Protein AF-A0AAU9TD48-F1 (afdb_monomer_lite)

Organism: Euphydryas editha (NCBI:txid104508)

Sequence (120 aa):
MMMATRLDPFFARITMDTQDVESNVTYTWAGQRGYDNEDYILIGPERVAVRNARTPSFFLQTNSIEDANMMERLLEMRPAILDHISNEITIAIMHSIVDNFRLFASKVPVKNYYTFIGNN

Structure (mmCIF, N/CA/C/O backbone):
data_AF-A0AAU9TD48-F1
#
_entry.id   AF-A0AAU9TD48-F1
#
loop_
_atom_site.group_PDB
_atom_site.id
_atom_site.type_symbol
_atom_site.label_atom_id
_atom_site.label_alt_id
_atom_site.label_comp_id
_atom_site.label_asym_id
_atom_site.label_entity_id
_atom_site.label_seq_id
_atom_site.pdbx_PDB_ins_code
_atom_site.Cartn_x
_atom_site.Cartn_y
_atom_site.Cartn_z
_atom_site.occupancy
_atom_site.B_iso_or_equiv
_atom_site.auth_seq_id
_atom_site.auth_comp_id
_atom_site.auth_asym_id
_atom_site.auth_atom_id
_atom_site.pdbx_PDB_model_num
ATOM 1 N N . MET A 1 1 ? 19.291 -11.900 -28.705 1.00 40.56 1 MET A N 1
ATOM 2 C CA . MET A 1 1 ? 19.526 -12.867 -27.609 1.00 40.56 1 MET A CA 1
ATOM 3 C C . MET A 1 1 ? 20.979 -12.752 -27.161 1.00 40.56 1 MET A C 1
ATOM 5 O O . MET A 1 1 ? 21.838 -13.217 -27.888 1.00 40.56 1 MET A O 1
ATOM 9 N N . MET A 1 2 ? 21.259 -12.103 -26.024 1.00 46.81 2 MET A N 1
ATOM 10 C CA . MET A 1 2 ? 22.591 -12.090 -25.374 1.00 46.81 2 MET A CA 1
ATOM 11 C C . MET A 1 2 ? 22.496 -11.972 -23.835 1.00 46.81 2 MET A C 1
ATOM 13 O O . MET A 1 2 ? 23.436 -11.549 -23.178 1.00 46.81 2 MET A O 1
ATOM 17 N N . MET A 1 3 ? 21.358 -12.321 -23.222 1.00 49.62 3 MET A N 1
ATOM 18 C CA . MET A 1 3 ? 21.224 -12.253 -21.755 1.00 49.62 3 MET A CA 1
ATOM 19 C C . MET A 1 3 ? 21.775 -13.488 -21.032 1.00 49.62 3 MET A C 1
ATOM 21 O O . MET A 1 3 ? 22.088 -13.402 -19.855 1.00 49.62 3 MET A O 1
ATOM 25 N N . ALA A 1 4 ? 21.927 -14.621 -21.724 1.00 50.97 4 ALA A N 1
ATOM 26 C CA . ALA A 1 4 ? 22.356 -15.880 -21.110 1.00 50.97 4 ALA A CA 1
ATOM 27 C C . ALA A 1 4 ? 23.887 -16.034 -20.977 1.00 50.97 4 ALA A C 1
ATOM 29 O O . ALA A 1 4 ? 24.344 -16.997 -20.375 1.00 50.97 4 ALA A O 1
ATOM 30 N N . THR A 1 5 ? 24.679 -15.119 -21.545 1.00 52.91 5 THR A N 1
ATOM 31 C CA . THR A 1 5 ? 26.147 -15.239 -21.648 1.00 52.91 5 THR A CA 1
ATOM 32 C C . THR A 1 5 ? 26.930 -14.204 -20.842 1.00 52.91 5 THR A C 1
ATOM 34 O O . THR A 1 5 ? 28.158 -14.223 -20.877 1.00 52.91 5 THR A O 1
ATOM 37 N N . ARG A 1 6 ? 26.264 -13.298 -20.116 1.00 55.06 6 ARG A N 1
ATOM 38 C CA . ARG A 1 6 ? 26.942 -12.242 -19.351 1.00 55.06 6 ARG A CA 1
ATOM 39 C C . ARG A 1 6 ? 27.072 -12.660 -17.882 1.00 55.06 6 ARG A C 1
ATOM 41 O O . ARG A 1 6 ? 26.072 -12.965 -17.243 1.00 55.06 6 ARG A O 1
ATOM 48 N N . LEU A 1 7 ? 28.312 -12.717 -17.393 1.00 55.19 7 LEU A N 1
ATOM 49 C CA . LEU A 1 7 ? 28.676 -13.165 -16.039 1.00 55.19 7 LEU A CA 1
ATOM 50 C C . LEU A 1 7 ? 28.449 -12.094 -14.960 1.00 55.19 7 LEU A C 1
ATOM 52 O O . LEU A 1 7 ? 28.313 -12.441 -13.790 1.00 55.19 7 LEU A O 1
ATOM 56 N N . ASP A 1 8 ? 28.375 -10.819 -15.346 1.00 60.78 8 ASP A N 1
ATOM 57 C CA . ASP A 1 8 ? 28.251 -9.715 -14.397 1.00 60.78 8 ASP A CA 1
ATOM 58 C C . ASP A 1 8 ? 26.782 -9.334 -14.147 1.00 60.78 8 ASP A C 1
ATOM 60 O O . ASP A 1 8 ? 26.027 -9.132 -15.107 1.00 60.78 8 ASP A O 1
ATOM 64 N N . PRO A 1 9 ? 26.355 -9.209 -12.875 1.00 64.75 9 PRO A N 1
ATOM 65 C CA . PRO A 1 9 ? 25.022 -8.732 -12.545 1.00 64.75 9 PRO A CA 1
ATOM 66 C C . PRO A 1 9 ? 24.847 -7.275 -12.988 1.00 64.75 9 PRO A C 1
ATOM 68 O O . PRO A 1 9 ? 25.703 -6.420 -12.754 1.00 64.75 9 PRO A O 1
ATOM 71 N N . PHE A 1 10 ? 23.708 -6.984 -13.616 1.00 67.81 10 PHE A N 1
ATOM 72 C CA . PHE A 1 10 ? 23.356 -5.627 -14.017 1.00 67.81 10 PHE A CA 1
ATOM 73 C C . PHE A 1 10 ? 23.028 -4.784 -12.785 1.00 67.81 10 PHE A C 1
ATOM 75 O O . PHE A 1 10 ? 22.088 -5.082 -12.047 1.00 67.81 10 PHE A O 1
ATOM 82 N N . PHE A 1 11 ? 23.776 -3.700 -12.594 1.00 73.81 11 PHE A N 1
ATOM 83 C CA . PHE A 1 11 ? 23.480 -2.697 -11.580 1.00 73.81 11 PHE A CA 1
ATOM 84 C C . PHE A 1 11 ? 22.945 -1.435 -12.248 1.00 73.81 11 PHE A C 1
ATOM 86 O O . PHE A 1 11 ? 23.667 -0.730 -12.953 1.00 73.81 11 PHE A O 1
ATOM 93 N N . ALA A 1 12 ? 21.682 -1.127 -11.982 1.00 77.75 12 ALA A N 1
ATOM 94 C CA . ALA A 1 12 ? 21.078 0.148 -12.328 1.00 77.75 12 ALA A CA 1
ATOM 95 C C . ALA A 1 12 ? 20.290 0.672 -11.131 1.00 77.75 12 ALA A C 1
ATOM 97 O O . ALA A 1 12 ? 19.720 -0.096 -10.355 1.00 77.75 12 ALA A O 1
ATOM 98 N N . ARG A 1 13 ? 20.249 1.993 -10.992 1.00 85.38 13 ARG A N 1
ATOM 99 C CA . ARG A 1 13 ? 19.341 2.665 -10.066 1.00 85.38 13 ARG A CA 1
ATOM 100 C C . ARG A 1 13 ? 18.074 2.992 -10.834 1.00 85.38 13 ARG A C 1
ATOM 102 O O . ARG A 1 13 ? 18.146 3.620 -11.886 1.00 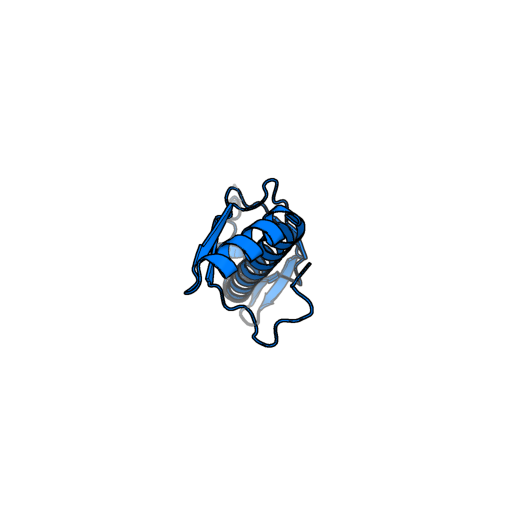85.38 13 ARG A O 1
ATOM 109 N N . ILE A 1 14 ? 16.935 2.557 -10.315 1.00 86.62 14 ILE A N 1
ATOM 110 C CA . ILE A 1 14 ? 15.632 2.881 -10.881 1.00 86.62 14 ILE A CA 1
ATOM 111 C C . ILE A 1 14 ? 14.981 3.979 -10.044 1.00 86.62 14 ILE A C 1
ATOM 113 O O . ILE A 1 14 ? 14.924 3.896 -8.818 1.00 86.62 14 ILE A O 1
ATOM 117 N N . THR A 1 15 ? 14.506 5.020 -10.711 1.00 88.88 15 THR A N 1
ATOM 118 C CA . THR A 1 15 ? 13.602 6.014 -10.139 1.00 88.88 15 THR A CA 1
ATOM 119 C C . THR A 1 15 ? 12.233 5.759 -10.738 1.00 88.88 15 THR A C 1
ATOM 121 O O . THR A 1 15 ? 12.085 5.795 -11.954 1.00 88.88 15 THR A O 1
ATOM 124 N N . MET A 1 16 ? 11.247 5.461 -9.899 1.00 89.12 16 MET A N 1
ATOM 125 C CA . MET A 1 16 ? 9.866 5.235 -10.317 1.00 89.12 16 MET A CA 1
ATOM 126 C C . MET A 1 16 ? 8.989 6.382 -9.839 1.00 89.12 16 MET A C 1
ATOM 128 O O . MET A 1 16 ? 9.121 6.825 -8.700 1.00 89.12 16 MET A O 1
ATOM 132 N N . ASP A 1 17 ? 8.087 6.822 -10.706 1.00 87.88 17 ASP A N 1
ATOM 133 C CA . ASP A 1 17 ? 7.028 7.765 -10.382 1.00 87.88 17 ASP A CA 1
ATOM 134 C C . ASP A 1 17 ? 5.684 7.024 -10.390 1.00 87.88 17 ASP A C 1
ATOM 136 O O . ASP A 1 17 ? 5.217 6.533 -11.425 1.00 87.88 17 ASP A O 1
ATOM 140 N N . THR A 1 18 ? 5.106 6.895 -9.198 1.00 84.56 18 THR A N 1
ATOM 141 C CA . THR A 1 18 ? 3.837 6.218 -8.925 1.00 84.56 18 THR A CA 1
ATOM 142 C C . THR A 1 18 ? 2.788 7.282 -8.608 1.00 84.56 18 THR A C 1
ATOM 144 O O . THR A 1 18 ? 2.705 7.764 -7.477 1.00 84.56 18 THR A O 1
ATOM 147 N N . GLN A 1 19 ? 2.010 7.675 -9.615 1.00 82.62 19 GLN A N 1
ATOM 148 C CA . GLN A 1 19 ? 0.958 8.690 -9.492 1.00 82.62 19 GLN A CA 1
ATOM 149 C C . GLN A 1 19 ? -0.408 8.041 -9.262 1.00 82.62 19 GLN A C 1
ATOM 151 O O . GLN A 1 19 ? -0.633 6.916 -9.708 1.00 82.62 19 GLN A O 1
ATOM 156 N N . ASP A 1 20 ? -1.310 8.767 -8.594 1.00 82.56 20 ASP A N 1
ATOM 157 C CA . ASP A 1 20 ? -2.709 8.368 -8.374 1.00 82.56 20 ASP A CA 1
ATOM 158 C C . ASP A 1 20 ? -2.857 6.952 -7.781 1.00 82.56 20 ASP A C 1
ATOM 160 O O . ASP A 1 20 ? -3.713 6.161 -8.177 1.00 82.56 20 ASP A O 1
ATOM 164 N N . VAL A 1 21 ? -1.969 6.616 -6.837 1.00 85.62 21 VAL A N 1
ATOM 165 C CA . VAL A 1 21 ? -1.962 5.323 -6.144 1.00 85.62 21 VAL A CA 1
ATOM 166 C C . VAL A 1 21 ? -3.165 5.243 -5.214 1.00 85.62 21 VAL A C 1
ATOM 168 O O . VAL A 1 21 ? -3.273 5.994 -4.243 1.00 85.62 21 VAL A O 1
ATOM 171 N N . GLU A 1 22 ? -4.043 4.282 -5.480 1.00 87.56 22 GLU A N 1
ATOM 172 C CA . GLU A 1 22 ? -5.210 4.000 -4.654 1.00 87.56 22 GLU A CA 1
ATOM 173 C C . GLU A 1 22 ? -5.079 2.628 -4.000 1.00 87.56 22 GLU A C 1
ATOM 175 O O . GLU A 1 22 ? -4.653 1.642 -4.608 1.00 87.56 22 GLU A O 1
ATOM 180 N N . SER A 1 23 ? -5.493 2.537 -2.739 1.00 90.12 23 SER A N 1
ATOM 181 C CA . SER A 1 23 ? -5.563 1.257 -2.046 1.00 90.12 23 SER A CA 1
ATOM 182 C C . SER A 1 23 ? -6.741 1.224 -1.088 1.00 90.12 23 SER A C 1
ATOM 184 O O . SER A 1 23 ? -7.104 2.230 -0.480 1.00 90.12 23 SER A O 1
ATOM 186 N N . ASN A 1 24 ? -7.320 0.039 -0.946 1.00 92.25 24 ASN A N 1
ATOM 187 C CA . ASN A 1 24 ? -8.330 -0.238 0.056 1.00 92.25 24 ASN A CA 1
ATOM 188 C C . ASN A 1 24 ? -7.690 -1.036 1.185 1.00 92.25 24 ASN A C 1
ATOM 190 O O . ASN A 1 24 ? -7.097 -2.089 0.944 1.00 92.25 24 ASN A O 1
ATOM 194 N N . VAL A 1 25 ? -7.874 -0.574 2.417 1.00 92.06 25 VAL A N 1
ATOM 195 C CA . VAL A 1 25 ? -7.442 -1.292 3.614 1.00 92.06 25 VAL A CA 1
ATOM 196 C C . VAL A 1 25 ? -8.676 -1.794 4.350 1.00 92.06 25 VAL A C 1
ATOM 198 O O . VAL A 1 25 ? -9.570 -1.023 4.686 1.00 92.06 25 VAL A O 1
ATOM 201 N N . THR A 1 26 ? -8.734 -3.100 4.591 1.00 92.94 26 THR A N 1
ATOM 202 C CA . THR A 1 26 ? -9.786 -3.737 5.393 1.00 92.94 26 THR A CA 1
ATOM 203 C C . THR A 1 26 ? -9.164 -4.318 6.652 1.00 92.94 26 THR A C 1
ATOM 205 O O . THR A 1 26 ? -8.233 -5.107 6.551 1.00 92.94 26 THR A O 1
ATOM 208 N N . TYR A 1 27 ? -9.676 -3.966 7.827 1.00 92.00 27 TYR A N 1
ATOM 209 C CA . TYR A 1 27 ? -9.204 -4.481 9.113 1.00 92.00 27 TYR A CA 1
ATOM 210 C C . TYR A 1 27 ? -10.383 -4.740 10.051 1.00 92.00 27 TYR A C 1
ATOM 212 O O . TYR A 1 27 ? -11.474 -4.196 9.870 1.00 92.00 27 TYR A O 1
ATOM 220 N N . THR A 1 28 ? -10.170 -5.583 11.058 1.00 89.31 28 THR A N 1
ATOM 221 C CA . THR A 1 28 ? -11.150 -5.798 12.127 1.00 89.31 28 THR A CA 1
ATOM 222 C C . THR A 1 28 ? -10.970 -4.766 13.235 1.00 89.31 28 THR A C 1
ATOM 224 O O . THR A 1 28 ? -9.847 -4.359 13.542 1.00 89.31 28 THR A O 1
ATOM 227 N N . TRP A 1 29 ? -12.080 -4.348 13.844 1.00 86.38 29 TRP A N 1
ATOM 228 C CA . TRP A 1 29 ? -12.086 -3.437 14.986 1.00 86.38 29 TRP A CA 1
ATOM 229 C C . TRP A 1 29 ? -12.804 -4.098 16.167 1.00 86.38 29 TRP A C 1
ATOM 231 O O . TRP A 1 29 ? -13.844 -4.735 15.988 1.00 86.38 29 TRP A O 1
ATOM 241 N N . ALA A 1 30 ? -12.240 -3.968 17.365 1.00 86.50 30 ALA A N 1
ATOM 242 C CA . ALA A 1 30 ? -12.851 -4.427 18.607 1.00 86.50 30 ALA A CA 1
ATOM 243 C C . ALA A 1 30 ? -12.593 -3.416 19.729 1.00 86.50 30 ALA A C 1
ATOM 245 O O . ALA A 1 30 ? -11.538 -2.790 19.771 1.00 86.50 30 ALA A O 1
ATOM 246 N N . GLY A 1 31 ? -13.553 -3.254 20.639 1.00 85.62 31 GLY A N 1
ATOM 247 C CA . GLY A 1 31 ? -13.365 -2.468 21.857 1.00 85.62 31 GLY A CA 1
ATOM 248 C C . GLY A 1 31 ? -12.765 -3.329 22.963 1.00 85.62 31 GLY A C 1
ATOM 249 O O . GLY A 1 31 ? -13.257 -4.429 23.216 1.00 85.62 31 GLY A O 1
ATOM 250 N N . GLN A 1 32 ? -11.725 -2.837 23.632 1.00 85.00 32 GLN A N 1
ATOM 251 C CA . GLN A 1 32 ? -11.148 -3.486 24.805 1.00 85.00 32 GLN A CA 1
ATOM 252 C C . GLN A 1 32 ? -11.019 -2.486 25.949 1.00 85.00 32 GLN A C 1
ATOM 254 O O . GLN A 1 32 ? -10.446 -1.412 25.784 1.00 85.00 32 GLN A O 1
ATOM 259 N N . ARG A 1 33 ? -11.519 -2.870 27.126 1.00 84.81 33 ARG A N 1
ATOM 260 C CA . ARG A 1 33 ? -11.389 -2.063 28.336 1.00 84.81 33 ARG A CA 1
ATOM 261 C C . ARG A 1 33 ? -9.992 -2.225 28.931 1.00 84.81 33 ARG A C 1
ATOM 263 O O . ARG A 1 33 ? -9.543 -3.349 29.169 1.00 84.81 33 ARG A O 1
ATOM 270 N N . GLY A 1 34 ? -9.309 -1.107 29.134 1.00 80.81 34 GLY A N 1
ATOM 271 C CA . GLY A 1 34 ? -7.985 -1.027 29.733 1.00 80.81 34 GLY A CA 1
ATOM 272 C C . GLY A 1 34 ? -8.008 -1.166 31.256 1.00 80.81 34 GLY A C 1
ATOM 273 O O . GLY A 1 34 ? -9.058 -1.156 31.901 1.00 80.81 34 GLY A O 1
ATOM 274 N N . TYR A 1 35 ? -6.815 -1.287 31.847 1.00 79.31 35 TYR A N 1
ATOM 275 C CA . TYR A 1 35 ? -6.628 -1.336 33.305 1.00 79.31 35 TYR A CA 1
ATOM 276 C C . TYR A 1 35 ? -7.016 -0.018 33.998 1.00 79.31 35 TYR A C 1
ATOM 278 O O . TYR A 1 35 ? -7.432 -0.001 35.152 1.00 79.31 35 TYR A O 1
ATOM 286 N N . ASP A 1 36 ? -6.909 1.087 33.270 1.00 84.50 36 ASP A N 1
ATOM 287 C CA . ASP A 1 36 ? -7.325 2.436 33.655 1.00 84.50 36 ASP A CA 1
ATOM 288 C C . ASP A 1 36 ? -8.843 2.665 33.551 1.00 84.50 36 ASP A C 1
ATOM 290 O O . ASP A 1 36 ? -9.309 3.780 33.773 1.00 84.50 36 ASP A O 1
ATOM 294 N N . ASN A 1 37 ? -9.616 1.609 33.268 1.00 83.06 37 ASN A N 1
ATOM 295 C CA . ASN A 1 37 ? -11.071 1.622 33.145 1.00 83.06 37 ASN A CA 1
ATOM 296 C C . ASN A 1 37 ? -11.606 2.366 31.906 1.00 83.06 37 ASN A C 1
ATOM 298 O O . ASN A 1 37 ? -12.823 2.543 31.799 1.00 83.06 37 ASN A O 1
ATOM 302 N N . GLU A 1 38 ? -10.721 2.758 30.987 1.00 85.62 38 GLU A N 1
ATOM 303 C CA . GLU A 1 38 ? -11.036 3.414 29.717 1.00 85.62 38 GLU A CA 1
ATOM 304 C C . GLU A 1 38 ? -11.192 2.384 28.588 1.00 85.62 38 GLU A C 1
ATOM 306 O O . GLU A 1 38 ? -10.607 1.301 28.631 1.00 85.62 38 GLU A O 1
ATOM 311 N N . ASP A 1 39 ? -11.970 2.717 27.559 1.00 85.75 39 ASP A N 1
ATOM 312 C CA . ASP A 1 39 ? -12.148 1.856 26.387 1.00 85.75 39 ASP A CA 1
ATOM 313 C C . ASP A 1 39 ? -11.160 2.239 25.279 1.00 85.75 39 ASP A C 1
ATOM 315 O O . ASP A 1 39 ? -11.035 3.411 24.918 1.00 85.75 39 ASP A O 1
ATOM 319 N N . TYR A 1 40 ? -10.490 1.239 24.710 1.00 88.62 40 TYR A N 1
ATOM 320 C CA . TYR A 1 40 ? -9.517 1.373 23.626 1.00 88.62 40 TYR A CA 1
ATOM 321 C C . TYR A 1 40 ? -9.974 0.624 22.378 1.00 88.62 40 TYR A C 1
ATOM 323 O O . TYR A 1 40 ? -10.731 -0.348 22.458 1.00 88.62 40 TYR A O 1
ATOM 331 N N . ILE A 1 41 ? -9.480 1.058 21.216 1.00 88.38 41 ILE A N 1
ATOM 332 C CA . ILE A 1 41 ? -9.721 0.372 19.945 1.00 88.38 41 ILE A CA 1
ATOM 333 C C . ILE A 1 41 ? -8.580 -0.612 19.703 1.00 88.38 41 ILE A C 1
ATOM 335 O O . ILE A 1 41 ? -7.418 -0.230 19.579 1.00 88.38 41 ILE A O 1
ATOM 339 N N . LEU A 1 42 ? -8.925 -1.887 19.579 1.00 88.56 42 LEU A N 1
ATOM 340 C CA . LEU A 1 42 ? -8.032 -2.926 19.104 1.00 88.56 42 LEU A CA 1
ATOM 341 C C . LEU A 1 42 ? -8.230 -3.104 17.599 1.00 88.56 42 LEU A C 1
ATOM 343 O O . LEU A 1 42 ? -9.306 -3.486 17.134 1.00 88.56 42 LEU A O 1
ATOM 347 N N . ILE A 1 43 ? -7.169 -2.830 16.849 1.00 90.19 43 ILE A N 1
ATOM 348 C CA . ILE A 1 43 ? -7.129 -2.996 15.398 1.00 90.19 43 ILE A CA 1
ATOM 349 C C . ILE A 1 43 ? -6.442 -4.317 15.095 1.00 90.19 43 ILE A C 1
ATOM 351 O O . ILE A 1 43 ? -5.257 -4.493 15.396 1.00 90.19 43 ILE A O 1
ATOM 355 N N . GLY A 1 44 ? -7.193 -5.248 14.515 1.00 89.25 44 GLY A N 1
ATOM 356 C CA . GLY A 1 44 ? -6.680 -6.559 14.147 1.00 89.25 44 GLY A CA 1
ATOM 357 C C . GLY A 1 44 ? -5.815 -6.539 12.882 1.00 89.25 44 GLY A C 1
ATOM 358 O O . GLY A 1 44 ? -5.417 -5.471 12.405 1.00 89.25 44 GLY A O 1
ATOM 359 N N . PRO A 1 45 ? -5.505 -7.726 12.339 1.00 90.50 45 PRO A N 1
ATOM 360 C CA . PRO A 1 45 ? -4.781 -7.850 11.084 1.00 90.50 45 PRO A CA 1
ATOM 361 C C . PRO A 1 45 ? -5.541 -7.193 9.932 1.00 90.50 45 PRO A C 1
ATOM 363 O O . PRO A 1 45 ? -6.764 -7.314 9.816 1.00 90.50 45 PRO A O 1
ATOM 366 N N . GLU A 1 46 ? -4.797 -6.520 9.070 1.00 93.00 46 GLU A N 1
ATOM 367 C CA . GLU A 1 46 ? -5.300 -5.839 7.893 1.00 93.00 46 GLU A CA 1
ATOM 368 C C . GLU A 1 46 ? -5.087 -6.643 6.612 1.00 93.00 46 GLU A C 1
ATOM 370 O O . GLU A 1 46 ? -4.169 -7.450 6.470 1.00 93.00 46 GLU A O 1
ATOM 375 N N . ARG A 1 47 ? -5.940 -6.361 5.634 1.00 93.12 47 ARG A N 1
ATOM 376 C CA . ARG A 1 47 ? -5.795 -6.771 4.247 1.00 93.12 47 ARG A CA 1
ATOM 377 C C . ARG A 1 47 ? -5.729 -5.520 3.386 1.00 93.12 47 ARG A C 1
ATOM 379 O O . ARG A 1 47 ? -6.679 -4.735 3.369 1.00 93.12 47 ARG A O 1
ATOM 386 N N . VAL A 1 48 ? -4.635 -5.373 2.647 1.00 93.44 48 VAL A N 1
ATOM 387 C CA . VAL A 1 48 ? -4.437 -4.287 1.684 1.00 93.44 48 VAL A CA 1
ATOM 388 C C . VAL A 1 48 ? -4.765 -4.804 0.285 1.00 93.44 48 VAL A C 1
ATOM 390 O O . VAL A 1 48 ? -4.259 -5.839 -0.143 1.00 93.44 48 VAL A O 1
ATOM 393 N N . ALA A 1 49 ? -5.639 -4.098 -0.424 1.00 92.44 49 ALA A N 1
ATOM 394 C CA . ALA A 1 49 ? -5.944 -4.342 -1.826 1.00 92.44 49 ALA A CA 1
ATOM 395 C C . ALA A 1 49 ? -5.535 -3.114 -2.640 1.00 92.44 49 ALA A C 1
ATOM 397 O O . ALA A 1 49 ? -6.146 -2.051 -2.517 1.00 92.44 49 ALA A O 1
ATOM 398 N N . VAL A 1 50 ? -4.500 -3.267 -3.462 1.00 90.31 50 VAL A N 1
ATOM 399 C CA . VAL A 1 50 ? -3.997 -2.193 -4.324 1.00 90.31 50 VAL A CA 1
ATOM 400 C C . VAL A 1 50 ? -4.902 -2.042 -5.543 1.00 90.31 50 VAL A C 1
ATOM 402 O O . VAL A 1 50 ? -5.323 -3.032 -6.143 1.00 90.31 50 VAL A O 1
ATOM 405 N N . ARG A 1 51 ? -5.224 -0.797 -5.890 1.00 84.81 51 ARG A N 1
ATOM 406 C CA . ARG A 1 51 ? -6.084 -0.417 -7.016 1.00 84.81 51 ARG A CA 1
ATOM 407 C C . ARG A 1 51 ? -5.380 0.587 -7.921 1.00 84.81 51 ARG A C 1
ATOM 409 O O . ARG A 1 51 ? -5.963 1.576 -8.347 1.00 84.81 51 ARG A O 1
ATOM 416 N N . ASN A 1 52 ? -4.122 0.310 -8.235 1.00 78.00 52 ASN A N 1
ATOM 417 C CA . ASN A 1 52 ? -3.361 1.141 -9.152 1.00 78.00 52 ASN A CA 1
ATOM 418 C C . ASN A 1 52 ? -3.942 1.003 -10.562 1.00 78.00 52 ASN A C 1
ATOM 420 O O . ASN A 1 52 ? -3.909 -0.068 -11.164 1.00 78.00 52 ASN A O 1
ATOM 424 N N . ALA A 1 53 ? -4.512 2.090 -11.079 1.00 73.94 53 ALA A N 1
ATOM 425 C CA . ALA A 1 53 ? -5.104 2.119 -12.415 1.00 73.94 53 ALA A CA 1
ATOM 426 C C . ALA A 1 53 ? -4.061 2.350 -13.523 1.00 73.94 53 ALA A C 1
ATOM 428 O O . ALA A 1 53 ? -4.348 2.127 -14.700 1.00 73.94 53 ALA A O 1
ATOM 429 N N . ARG A 1 54 ? -2.856 2.812 -13.163 1.00 79.06 54 ARG A N 1
ATOM 430 C CA . ARG A 1 54 ? -1.828 3.270 -14.100 1.00 79.06 54 ARG A CA 1
ATOM 431 C C . ARG A 1 54 ? -0.496 2.568 -13.853 1.00 79.06 54 ARG A C 1
ATOM 433 O O . ARG A 1 54 ? -0.025 2.495 -12.723 1.00 79.06 54 ARG A O 1
ATOM 440 N N . THR A 1 55 ? 0.139 2.113 -14.932 1.00 80.81 55 THR A N 1
ATOM 441 C CA . THR A 1 55 ? 1.520 1.616 -14.890 1.00 80.81 55 THR A CA 1
ATOM 442 C C . THR A 1 55 ? 2.473 2.772 -14.560 1.00 80.81 55 THR A C 1
ATOM 444 O O . THR A 1 55 ? 2.374 3.825 -15.200 1.00 80.81 55 THR A O 1
ATOM 447 N N . PRO A 1 56 ? 3.388 2.611 -13.590 1.00 85.88 56 PRO A N 1
ATOM 448 C CA . PRO A 1 56 ? 4.288 3.683 -13.179 1.00 85.88 56 PRO A CA 1
ATOM 449 C C . PRO A 1 56 ? 5.266 4.057 -14.295 1.00 85.88 56 PRO A C 1
ATOM 451 O O . PRO A 1 56 ? 5.744 3.194 -15.038 1.00 85.88 56 PRO A O 1
ATOM 454 N N . SER A 1 57 ? 5.603 5.343 -14.388 1.00 87.44 57 SER A N 1
ATOM 455 C CA . SER A 1 57 ? 6.738 5.781 -15.203 1.00 87.44 57 SER A CA 1
ATOM 456 C C . SER A 1 57 ? 8.040 5.511 -14.461 1.00 87.44 57 SER A C 1
ATOM 458 O O . SER A 1 57 ? 8.092 5.570 -13.234 1.00 87.44 57 SER A O 1
ATOM 460 N N . PHE A 1 58 ? 9.106 5.214 -15.196 1.00 88.81 58 PHE A N 1
ATOM 461 C CA . PHE A 1 58 ? 10.399 4.903 -14.603 1.00 88.81 58 PHE A CA 1
ATOM 462 C C . PHE A 1 58 ? 11.539 5.556 -15.378 1.00 88.81 58 PHE A C 1
ATOM 464 O O . PHE A 1 58 ? 11.421 5.860 -16.561 1.00 88.81 58 PHE A O 1
ATOM 471 N N . PHE A 1 59 ? 12.652 5.758 -14.685 1.00 86.69 59 PHE A N 1
ATOM 472 C CA . PHE A 1 59 ? 13.906 6.246 -15.232 1.00 86.69 59 PHE A CA 1
ATOM 473 C C . PHE A 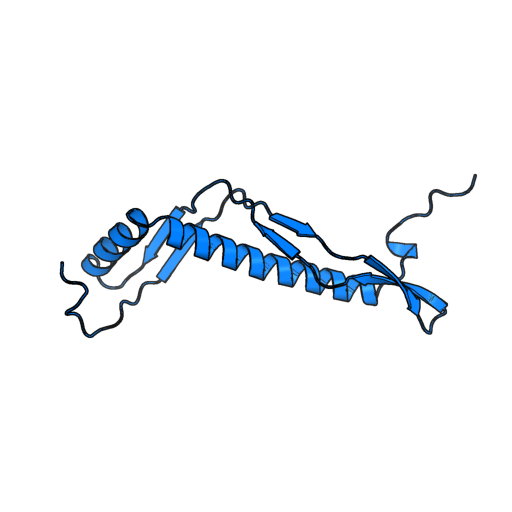1 59 ? 15.053 5.399 -14.685 1.00 86.69 59 PHE A C 1
ATOM 475 O O . PHE A 1 59 ? 15.107 5.119 -13.484 1.00 86.69 59 PHE A O 1
ATOM 482 N N . LEU A 1 60 ? 15.969 4.982 -15.558 1.00 85.75 60 LEU A N 1
ATOM 483 C CA . LEU A 1 60 ? 17.129 4.174 -15.189 1.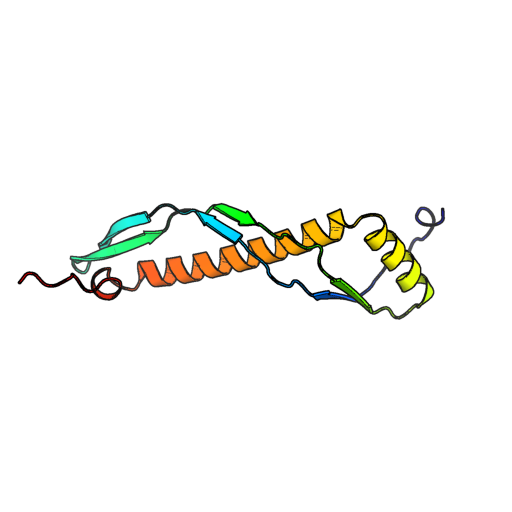00 85.75 60 LEU A CA 1
ATOM 484 C C . LEU A 1 60 ? 18.403 5.017 -15.216 1.00 85.75 60 LEU A C 1
ATOM 486 O O . LEU A 1 60 ? 18.718 5.669 -16.206 1.00 85.75 60 LEU A O 1
ATOM 490 N N . GLN A 1 61 ? 19.174 4.949 -14.135 1.00 80.88 61 GLN A N 1
ATOM 491 C CA . GLN A 1 61 ? 20.516 5.511 -14.038 1.00 80.88 61 GLN A CA 1
ATOM 492 C C . GLN A 1 61 ? 21.528 4.376 -13.945 1.00 80.88 61 GLN A C 1
ATOM 494 O O . GLN A 1 61 ? 21.480 3.547 -13.032 1.00 80.88 61 GLN A O 1
ATOM 499 N N . THR A 1 62 ? 22.466 4.341 -14.883 1.00 79.75 62 THR A N 1
ATOM 500 C CA . THR A 1 62 ? 23.529 3.333 -14.926 1.00 79.75 62 THR A CA 1
ATOM 501 C C . THR A 1 62 ? 24.833 3.991 -15.391 1.00 79.75 62 THR A C 1
ATOM 503 O O . THR A 1 62 ? 24.818 5.064 -15.994 1.00 79.75 62 THR A O 1
ATOM 506 N N . ASN A 1 63 ? 25.965 3.342 -15.113 1.00 77.38 63 ASN A N 1
ATOM 507 C CA . ASN A 1 63 ? 27.280 3.790 -15.582 1.00 77.38 63 ASN A CA 1
ATOM 508 C C . ASN A 1 63 ? 27.553 3.411 -17.056 1.00 77.38 63 ASN A C 1
ATOM 510 O O . ASN A 1 63 ? 28.547 3.856 -17.623 1.00 77.38 63 ASN A O 1
ATOM 514 N N . SER A 1 64 ? 26.696 2.585 -17.669 1.00 78.69 64 SER A N 1
ATOM 515 C CA . SER A 1 64 ? 26.830 2.030 -19.021 1.00 78.69 64 SER A CA 1
ATOM 516 C C . SER A 1 64 ? 25.537 2.225 -19.823 1.00 78.69 64 SER A C 1
ATOM 518 O O . SER A 1 64 ? 24.491 1.643 -19.525 1.00 78.69 64 SER A O 1
ATOM 520 N N . ILE A 1 65 ? 25.604 3.043 -20.874 1.00 76.38 65 ILE A N 1
ATOM 521 C CA . ILE A 1 65 ? 24.442 3.409 -21.705 1.00 76.38 65 ILE A CA 1
ATOM 522 C C . ILE A 1 65 ? 23.835 2.179 -22.407 1.00 76.38 65 ILE A C 1
ATOM 524 O O . ILE A 1 65 ? 22.617 2.078 -22.541 1.00 76.38 65 ILE A O 1
ATOM 528 N N . GLU A 1 66 ? 24.660 1.216 -22.824 1.00 78.88 66 GLU A N 1
ATOM 529 C CA . GLU A 1 66 ? 24.192 -0.015 -23.480 1.00 78.88 66 GLU A CA 1
ATOM 530 C C . GLU A 1 66 ? 23.333 -0.874 -22.543 1.00 78.88 66 GLU A C 1
ATOM 532 O O . GLU A 1 66 ? 22.294 -1.405 -22.947 1.00 78.88 66 GLU A O 1
ATOM 537 N N . ASP A 1 67 ? 23.731 -0.946 -21.274 1.00 76.69 67 ASP A N 1
ATOM 538 C CA . ASP A 1 67 ? 23.032 -1.708 -20.242 1.00 76.69 67 ASP A CA 1
ATOM 539 C C . ASP A 1 67 ? 21.696 -1.052 -19.883 1.00 76.69 67 ASP A C 1
ATOM 541 O O . ASP A 1 67 ? 20.692 -1.747 -19.712 1.00 76.69 67 ASP A O 1
ATOM 545 N N . ALA A 1 68 ? 21.665 0.285 -19.850 1.00 78.50 68 ALA A N 1
ATOM 546 C CA . ALA A 1 68 ? 20.445 1.061 -19.647 1.00 78.50 68 ALA A CA 1
ATOM 547 C C . ALA A 1 68 ? 19.405 0.752 -20.734 1.00 78.50 68 ALA A C 1
ATOM 549 O O . ALA A 1 68 ? 18.290 0.339 -20.421 1.00 78.50 68 ALA A O 1
ATOM 550 N N . ASN A 1 69 ? 19.810 0.845 -22.005 1.00 81.19 69 ASN A N 1
ATOM 551 C CA . ASN A 1 69 ? 18.933 0.625 -23.158 1.00 81.19 69 ASN A CA 1
ATOM 552 C C . ASN A 1 69 ? 18.396 -0.812 -23.225 1.00 81.19 69 ASN A C 1
ATOM 554 O O . ASN A 1 69 ? 17.256 -1.047 -23.627 1.00 81.19 69 ASN A O 1
ATOM 558 N N . MET A 1 70 ? 19.215 -1.806 -22.862 1.00 81.06 70 MET A N 1
ATOM 559 C CA . MET A 1 70 ? 18.756 -3.196 -22.797 1.00 81.06 70 MET A CA 1
ATOM 560 C C . MET A 1 70 ? 17.707 -3.395 -21.706 1.00 81.06 70 MET A C 1
ATOM 562 O O . MET A 1 70 ? 16.727 -4.110 -21.923 1.00 81.06 70 MET A O 1
ATOM 566 N N . MET A 1 71 ? 17.925 -2.796 -20.538 1.00 80.69 71 MET A N 1
ATOM 567 C CA . MET A 1 71 ? 17.068 -2.986 -19.376 1.00 80.69 71 MET A CA 1
ATOM 568 C C . MET A 1 71 ? 15.753 -2.215 -19.506 1.00 80.69 71 MET A C 1
ATOM 570 O O . MET A 1 71 ? 14.701 -2.756 -19.174 1.00 80.69 71 MET A O 1
ATOM 574 N N . GLU A 1 72 ? 15.798 -1.020 -20.092 1.00 85.00 72 GLU A N 1
ATOM 575 C CA . GLU A 1 72 ? 14.621 -0.241 -20.476 1.00 85.00 72 GLU A CA 1
ATOM 576 C C . GLU A 1 72 ? 13.717 -1.044 -21.412 1.00 85.00 72 GLU A C 1
ATOM 578 O O . GLU A 1 72 ? 12.568 -1.305 -21.067 1.00 85.00 72 GLU A O 1
ATOM 583 N N . ARG A 1 73 ? 14.265 -1.596 -22.505 1.00 84.62 73 ARG A N 1
ATOM 584 C CA . ARG A 1 73 ? 13.502 -2.471 -23.415 1.00 84.62 73 ARG A CA 1
ATOM 585 C C . ARG A 1 73 ? 12.890 -3.673 -22.703 1.00 84.62 73 ARG A C 1
ATOM 587 O O . ARG A 1 73 ? 11.804 -4.118 -23.058 1.00 84.62 73 ARG A O 1
ATOM 594 N N . LEU A 1 74 ? 13.590 -4.245 -21.724 1.00 85.19 74 LEU A N 1
ATOM 595 C CA . LEU A 1 74 ? 13.091 -5.392 -20.962 1.00 85.19 74 LEU A CA 1
ATOM 596 C C . LEU A 1 74 ? 11.870 -5.013 -20.113 1.00 85.19 74 LEU A C 1
ATOM 598 O O . LEU A 1 74 ? 10.885 -5.753 -20.092 1.00 85.19 74 LEU A O 1
ATOM 602 N N . LEU A 1 75 ? 11.941 -3.865 -19.437 1.00 85.00 75 LEU A N 1
ATOM 603 C CA . LEU A 1 75 ? 10.869 -3.334 -18.597 1.00 85.00 75 LEU A CA 1
ATOM 604 C C . LEU A 1 75 ? 9.678 -2.856 -19.438 1.00 85.00 75 LEU A C 1
ATOM 606 O O . LEU A 1 75 ? 8.537 -3.135 -19.078 1.00 85.00 75 LEU A O 1
ATOM 610 N N . GLU A 1 76 ? 9.928 -2.251 -20.600 1.00 85.44 76 GLU A N 1
ATOM 611 C CA . GLU A 1 76 ? 8.894 -1.890 -21.578 1.00 85.44 76 GLU A CA 1
ATOM 612 C C . GLU A 1 76 ? 8.182 -3.121 -22.155 1.00 85.44 76 GLU A C 1
ATOM 614 O O . GLU A 1 76 ? 6.962 -3.123 -22.308 1.00 85.44 76 GLU A O 1
ATO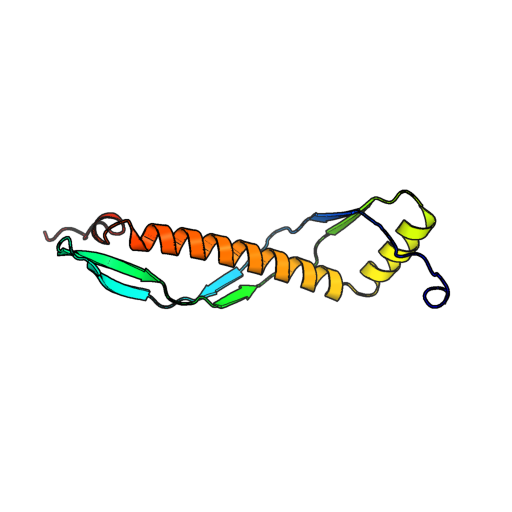M 619 N N . MET A 1 77 ? 8.916 -4.205 -22.437 1.00 88.12 77 MET A N 1
ATOM 620 C CA . MET A 1 77 ? 8.319 -5.465 -22.900 1.00 88.12 77 MET A CA 1
ATOM 621 C C . MET A 1 77 ? 7.497 -6.171 -21.814 1.00 88.12 77 MET A C 1
ATOM 623 O O . MET A 1 77 ? 6.653 -7.011 -22.132 1.00 88.12 77 MET A O 1
ATOM 627 N N . ARG A 1 78 ? 7.769 -5.898 -20.532 1.00 87.50 78 ARG A N 1
ATOM 628 C CA . ARG A 1 78 ? 7.132 -6.566 -19.389 1.00 87.50 78 ARG A CA 1
ATOM 629 C C . ARG A 1 78 ? 6.657 -5.551 -18.344 1.00 87.50 78 ARG A C 1
ATOM 631 O O . ARG A 1 78 ? 7.147 -5.573 -17.211 1.00 87.50 78 ARG A O 1
ATOM 638 N N . PRO A 1 79 ? 5.637 -4.736 -18.667 1.00 85.00 79 PRO A N 1
ATOM 639 C CA . PRO A 1 79 ? 5.123 -3.713 -17.754 1.00 85.00 79 PRO A CA 1
ATOM 640 C C . PRO A 1 79 ? 4.583 -4.300 -16.441 1.00 85.00 79 PRO A C 1
ATOM 642 O O . PRO A 1 79 ? 4.596 -3.627 -15.416 1.00 85.00 79 PRO A O 1
ATOM 645 N N . ALA A 1 80 ? 4.190 -5.580 -16.434 1.00 88.25 80 ALA A N 1
ATOM 646 C CA . ALA A 1 80 ? 3.770 -6.300 -15.231 1.00 88.25 80 ALA A CA 1
ATOM 647 C C . ALA A 1 80 ? 4.839 -6.333 -14.121 1.00 88.25 80 ALA A C 1
ATOM 649 O O . ALA A 1 80 ? 4.493 -6.422 -12.949 1.00 88.25 80 ALA A O 1
ATOM 650 N N . ILE A 1 81 ? 6.132 -6.251 -14.466 1.00 88.44 81 ILE A N 1
ATOM 651 C CA . ILE A 1 81 ? 7.212 -6.184 -13.468 1.00 88.44 81 ILE A CA 1
ATOM 652 C C . ILE A 1 81 ? 7.138 -4.855 -12.712 1.00 88.44 81 ILE A C 1
ATOM 654 O O . ILE A 1 81 ? 7.191 -4.839 -11.486 1.00 88.44 81 ILE A O 1
ATOM 658 N N . LEU A 1 82 ? 6.987 -3.750 -13.444 1.00 88.38 82 LEU A N 1
ATOM 659 C CA . LEU A 1 82 ? 6.881 -2.411 -12.869 1.00 88.38 82 LEU A CA 1
ATOM 660 C C . LEU A 1 82 ? 5.606 -2.258 -12.038 1.00 88.38 82 LEU A C 1
ATOM 662 O O . LEU A 1 82 ? 5.652 -1.703 -10.942 1.00 88.38 82 LEU A O 1
ATOM 666 N N . ASP A 1 83 ? 4.492 -2.794 -12.537 1.00 88.31 83 ASP A N 1
ATOM 667 C CA . ASP A 1 83 ? 3.223 -2.819 -11.811 1.00 88.31 83 ASP A CA 1
ATOM 668 C C . ASP A 1 83 ? 3.341 -3.609 -10.500 1.00 88.31 83 ASP A C 1
ATOM 670 O O . ASP A 1 83 ? 2.997 -3.106 -9.433 1.00 88.31 83 ASP A O 1
ATOM 674 N N . HIS A 1 84 ? 3.932 -4.807 -10.541 1.00 90.50 84 HIS A N 1
ATOM 675 C CA . HIS A 1 84 ? 4.150 -5.604 -9.337 1.00 90.50 84 HIS A CA 1
ATOM 676 C C . HIS A 1 84 ? 5.033 -4.880 -8.312 1.00 90.50 84 HIS A C 1
ATOM 678 O O . HIS A 1 84 ? 4.652 -4.799 -7.148 1.00 90.50 84 HIS A O 1
ATOM 684 N N . ILE A 1 85 ? 6.160 -4.293 -8.732 1.00 91.06 85 ILE A N 1
ATOM 685 C CA . ILE A 1 85 ? 7.042 -3.532 -7.830 1.00 91.06 85 ILE A CA 1
ATOM 686 C C . ILE A 1 85 ? 6.289 -2.352 -7.202 1.00 91.06 85 ILE A C 1
ATOM 688 O O . ILE A 1 85 ? 6.380 -2.139 -5.995 1.00 91.06 85 ILE A O 1
ATOM 692 N N . SER A 1 86 ? 5.516 -1.606 -7.994 1.00 91.12 86 SER A N 1
ATOM 693 C CA . SER A 1 86 ? 4.691 -0.500 -7.493 1.00 91.12 86 SER A CA 1
ATOM 694 C C . SER A 1 86 ? 3.656 -0.972 -6.472 1.00 91.12 86 SER A C 1
ATOM 696 O O . SER A 1 86 ? 3.465 -0.339 -5.429 1.00 91.12 86 SER A O 1
ATOM 698 N N . ASN A 1 87 ? 3.013 -2.110 -6.734 1.00 91.31 87 ASN A N 1
ATOM 699 C CA . ASN A 1 87 ? 2.021 -2.689 -5.837 1.00 91.31 87 ASN A CA 1
ATOM 700 C C . ASN A 1 87 ? 2.661 -3.134 -4.515 1.00 91.31 87 ASN A C 1
ATOM 702 O O . ASN A 1 87 ? 2.127 -2.808 -3.460 1.00 91.31 87 ASN A O 1
ATOM 706 N N . GLU A 1 88 ? 3.830 -3.774 -4.545 1.00 92.38 88 GLU A N 1
ATOM 707 C CA . GLU A 1 88 ? 4.563 -4.169 -3.332 1.00 92.38 88 GLU A CA 1
ATOM 708 C C . GLU A 1 88 ? 5.023 -2.960 -2.504 1.00 92.38 88 GLU A C 1
ATOM 710 O O . GLU A 1 88 ? 4.862 -2.951 -1.284 1.00 92.38 88 GLU A O 1
ATOM 715 N N . ILE A 1 89 ? 5.523 -1.898 -3.151 1.00 91.56 89 ILE A N 1
ATOM 716 C CA . ILE A 1 89 ? 5.855 -0.635 -2.469 1.00 91.56 89 ILE A CA 1
ATOM 717 C C . ILE A 1 89 ? 4.609 -0.061 -1.785 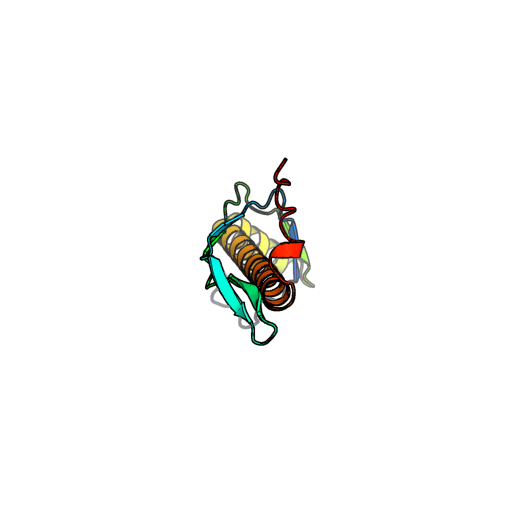1.00 91.56 89 ILE A C 1
ATOM 719 O O . ILE A 1 89 ? 4.657 0.316 -0.612 1.00 91.56 89 ILE A O 1
ATOM 723 N N . THR A 1 90 ? 3.481 -0.030 -2.498 1.00 92.00 90 THR A N 1
ATOM 724 C CA . THR A 1 90 ? 2.204 0.464 -1.966 1.00 92.00 90 THR A CA 1
ATOM 725 C C . THR A 1 90 ? 1.760 -0.355 -0.753 1.00 92.00 90 THR A C 1
ATOM 727 O O . THR A 1 90 ? 1.409 0.212 0.280 1.00 92.00 90 THR A O 1
ATOM 730 N N . ILE A 1 91 ? 1.815 -1.685 -0.851 1.00 93.62 91 ILE A N 1
ATOM 731 C CA . ILE A 1 91 ? 1.446 -2.611 0.225 1.00 93.62 91 ILE A CA 1
ATOM 732 C C . ILE A 1 91 ? 2.322 -2.374 1.458 1.00 93.62 91 ILE A C 1
ATOM 734 O O . ILE A 1 91 ? 1.791 -2.200 2.554 1.00 93.62 91 ILE A O 1
ATOM 738 N N . ALA A 1 92 ? 3.643 -2.288 1.285 1.00 94.31 92 ALA A N 1
ATOM 739 C CA . ALA A 1 92 ? 4.581 -2.057 2.381 1.00 94.31 92 ALA A CA 1
ATOM 740 C C . ALA A 1 92 ? 4.313 -0.732 3.117 1.00 94.31 92 ALA A C 1
ATOM 742 O O . ALA A 1 92 ? 4.307 -0.690 4.350 1.00 94.31 92 ALA A O 1
ATOM 743 N N . ILE A 1 93 ? 4.041 0.346 2.375 1.00 93.62 93 ILE A N 1
ATOM 744 C CA . ILE A 1 93 ? 3.696 1.649 2.960 1.00 93.62 93 ILE A CA 1
ATOM 745 C C . ILE A 1 93 ? 2.370 1.563 3.720 1.00 93.62 93 ILE A C 1
ATOM 747 O O . ILE A 1 93 ? 2.277 2.047 4.848 1.00 93.62 93 ILE A O 1
ATOM 751 N N . MET A 1 94 ? 1.352 0.926 3.140 1.00 94.31 94 MET A N 1
ATOM 752 C CA . MET A 1 94 ? 0.037 0.807 3.775 1.00 94.31 94 MET A CA 1
ATOM 753 C C . MET A 1 94 ? 0.086 -0.022 5.058 1.00 94.31 94 MET A C 1
ATOM 755 O O . MET A 1 94 ? -0.532 0.376 6.044 1.00 94.31 94 MET A O 1
ATOM 759 N N . HIS A 1 95 ? 0.874 -1.100 5.097 1.00 94.69 95 HIS A N 1
ATOM 760 C CA . HIS A 1 95 ? 1.143 -1.838 6.335 1.00 94.69 95 HIS A CA 1
ATOM 761 C C . HIS A 1 95 ? 1.745 -0.926 7.411 1.00 94.69 95 HIS A C 1
ATOM 763 O O . HIS A 1 95 ? 1.236 -0.868 8.528 1.00 94.69 95 HIS A O 1
ATOM 769 N N . SER A 1 96 ? 2.750 -0.116 7.061 1.00 95.56 96 SER A N 1
ATOM 770 C CA . SER A 1 96 ? 3.354 0.832 8.008 1.00 95.56 96 SER A CA 1
ATOM 771 C C . SER A 1 96 ? 2.359 1.884 8.522 1.00 95.56 96 SER A C 1
ATOM 773 O O . SER A 1 96 ? 2.365 2.226 9.707 1.00 95.56 96 SER A O 1
ATOM 775 N N . ILE A 1 97 ? 1.467 2.385 7.661 1.00 94.25 97 ILE A N 1
ATOM 776 C CA . ILE A 1 97 ? 0.405 3.321 8.058 1.00 94.25 97 ILE A CA 1
ATOM 777 C C . ILE A 1 97 ? -0.554 2.659 9.056 1.00 94.25 97 ILE A C 1
ATOM 779 O O . ILE A 1 97 ? -0.881 3.259 10.083 1.00 94.25 97 ILE A O 1
ATOM 783 N N . VAL A 1 98 ? -0.984 1.425 8.785 1.00 94.12 98 VAL A N 1
ATOM 784 C CA . VAL A 1 98 ? -1.891 0.685 9.672 1.00 94.12 98 VAL A CA 1
ATOM 785 C C . VAL A 1 98 ? -1.225 0.354 11.003 1.00 94.12 98 VAL A C 1
ATOM 787 O O . VAL A 1 98 ? -1.864 0.499 12.044 1.00 94.12 98 VAL A O 1
ATOM 790 N N . ASP A 1 99 ? 0.056 -0.008 11.007 1.00 93.69 99 ASP A N 1
ATOM 791 C CA . ASP A 1 99 ? 0.820 -0.243 12.235 1.00 93.69 99 ASP A CA 1
ATOM 792 C C . ASP A 1 99 ? 0.884 1.010 13.113 1.00 93.69 99 ASP A C 1
ATOM 794 O O . ASP A 1 99 ? 0.645 0.944 14.324 1.00 93.69 99 ASP A O 1
ATOM 798 N N . ASN A 1 100 ? 1.131 2.173 12.506 1.00 94.19 100 ASN A N 1
ATOM 799 C CA . ASN A 1 100 ? 1.104 3.449 13.217 1.00 94.19 100 ASN A CA 1
ATOM 800 C C . ASN A 1 100 ? -0.288 3.742 13.788 1.00 94.19 100 ASN A C 1
ATOM 802 O O . ASN A 1 100 ? -0.410 4.163 14.941 1.00 94.19 100 ASN A O 1
ATOM 806 N N . PHE A 1 101 ? -1.343 3.472 13.016 1.00 91.94 101 PHE A N 1
ATOM 807 C CA . PHE A 1 101 ? -2.714 3.635 13.484 1.00 91.94 101 PHE A CA 1
ATOM 808 C C . PHE A 1 101 ? -3.051 2.669 14.629 1.00 91.94 101 PHE A C 1
ATOM 810 O O . PHE A 1 101 ? -3.647 3.088 15.615 1.00 91.94 101 PHE A O 1
ATOM 817 N N . ARG A 1 102 ? -2.592 1.414 14.578 1.00 91.56 102 ARG A N 1
ATOM 818 C CA . ARG A 1 102 ? -2.741 0.422 15.657 1.00 91.56 102 ARG A CA 1
ATOM 819 C C . ARG A 1 102 ? -2.023 0.860 16.936 1.00 91.56 102 ARG A C 1
ATOM 821 O O . ARG A 1 102 ? -2.566 0.745 18.038 1.00 91.56 102 ARG A O 1
ATOM 828 N N . LEU A 1 103 ? -0.816 1.406 16.808 1.00 91.75 103 LEU A N 1
ATOM 829 C CA . LEU A 1 103 ? -0.057 1.927 17.944 1.00 91.75 103 LEU A CA 1
ATOM 830 C C . LEU A 1 103 ? -0.728 3.160 18.562 1.00 91.75 103 LEU A C 1
ATOM 832 O O . LEU A 1 103 ? -0.712 3.323 19.780 1.00 91.75 103 LEU A O 1
ATOM 836 N N . PHE A 1 104 ? -1.348 4.006 17.746 1.00 91.19 104 PHE A N 1
ATOM 837 C CA . PHE A 1 104 ? -2.153 5.125 18.225 1.00 91.19 104 PHE A CA 1
ATOM 838 C C . PHE A 1 104 ? -3.444 4.648 18.920 1.00 91.19 104 PHE A C 1
ATOM 840 O O . PHE A 1 104 ? -3.719 5.046 20.053 1.00 91.19 104 PHE A O 1
ATOM 847 N N . ALA A 1 105 ? -4.170 3.720 18.288 1.00 88.88 105 ALA A N 1
ATOM 848 C CA . ALA A 1 105 ? -5.404 3.090 18.768 1.00 88.88 105 ALA A CA 1
ATOM 849 C C . ALA A 1 105 ? -5.275 2.451 20.153 1.00 88.88 105 ALA A C 1
ATOM 851 O O . ALA A 1 105 ? -6.162 2.590 20.993 1.00 88.88 105 ALA A O 1
ATOM 852 N N . SER A 1 106 ? -4.130 1.823 20.415 1.00 87.19 106 SER A N 1
ATOM 853 C CA . SER A 1 106 ? -3.836 1.193 21.707 1.00 87.19 106 SER A CA 1
ATOM 854 C C . SER A 1 106 ? -3.426 2.167 22.817 1.00 87.19 106 SER A C 1
ATOM 856 O O . SER A 1 106 ? -3.365 1.764 23.975 1.00 87.19 106 SER A O 1
ATOM 858 N N . LYS A 1 107 ? -3.128 3.432 22.494 1.00 88.88 107 LYS A N 1
ATOM 859 C CA . LYS A 1 107 ? -2.663 4.439 23.466 1.00 88.88 107 LYS A CA 1
ATOM 860 C C . LYS A 1 107 ? -3.686 5.516 23.771 1.00 88.88 107 LYS A C 1
ATOM 862 O O . LYS A 1 107 ? -3.622 6.134 24.829 1.00 88.88 107 LYS A O 1
ATOM 867 N N . VAL A 1 108 ? -4.586 5.785 22.835 1.00 88.62 108 VAL A N 1
ATOM 868 C CA . VAL A 1 108 ? -5.583 6.840 22.981 1.00 88.62 108 VAL A CA 1
ATOM 869 C C . VAL A 1 108 ? -6.940 6.193 23.265 1.00 88.62 108 VAL A C 1
ATOM 871 O O . VAL A 1 108 ? -7.356 5.329 22.495 1.00 88.62 108 VAL A O 1
ATOM 874 N N . PRO A 1 109 ? -7.646 6.608 24.330 1.00 88.06 109 PRO A N 1
ATOM 875 C CA . PRO A 1 109 ? -9.001 6.142 24.611 1.00 88.06 109 PRO A CA 1
ATOM 876 C C . PRO A 1 109 ? -10.024 6.563 23.549 1.00 88.06 109 PRO A C 1
ATOM 878 O O . PRO A 1 109 ? -9.941 7.663 22.993 1.00 88.06 109 PRO A O 1
ATOM 881 N N . VAL A 1 110 ? -11.053 5.735 23.345 1.00 85.88 110 VAL A N 1
ATOM 882 C CA . VAL A 1 110 ? -12.141 5.913 22.359 1.00 85.88 110 VAL A CA 1
ATOM 883 C C . VAL A 1 110 ? -12.830 7.277 22.479 1.00 85.88 110 VAL A C 1
ATOM 885 O O . VAL A 1 110 ? -13.177 7.878 21.463 1.00 85.88 110 VAL A O 1
ATOM 888 N N . LYS A 1 111 ? -12.970 7.814 23.698 1.00 84.44 111 LYS A N 1
ATOM 889 C CA . LYS A 1 111 ? -13.601 9.123 23.957 1.00 84.44 111 LYS A CA 1
ATOM 890 C C . LYS A 1 111 ? -12.954 10.300 23.214 1.00 84.44 111 LYS A C 1
ATOM 892 O O . LYS A 1 111 ? -13.590 11.334 23.056 1.00 84.44 111 LYS A O 1
ATOM 897 N N . ASN A 1 112 ? -11.703 10.151 22.770 1.00 85.00 112 ASN A N 1
ATOM 898 C CA . ASN A 1 112 ? -10.980 11.181 22.022 1.00 85.00 112 ASN A CA 1
ATOM 899 C C . ASN A 1 112 ? -11.126 11.044 20.494 1.00 85.00 112 ASN A C 1
ATOM 901 O O . ASN A 1 112 ? -10.719 11.947 19.772 1.00 85.00 112 ASN A O 1
ATOM 905 N N . TYR A 1 113 ? -11.667 9.927 19.993 1.00 75.31 113 TYR A N 1
ATOM 906 C CA . TYR A 1 113 ? -11.860 9.681 18.554 1.00 75.31 113 TYR A CA 1
ATOM 907 C C . TYR A 1 113 ? -13.171 10.260 18.056 1.00 75.31 113 TYR A C 1
ATOM 909 O O . TYR A 1 113 ? -13.246 10.828 16.971 1.00 75.31 113 TYR A O 1
ATOM 917 N N . TYR A 1 114 ? -14.209 10.075 18.863 1.00 69.12 114 TYR A N 1
ATOM 918 C CA . TYR A 1 114 ? -15.563 10.467 18.543 1.00 69.12 114 TYR A CA 1
ATOM 919 C C . TYR A 1 114 ? -16.032 11.388 19.651 1.00 69.12 114 TYR A C 1
ATOM 921 O O . TYR 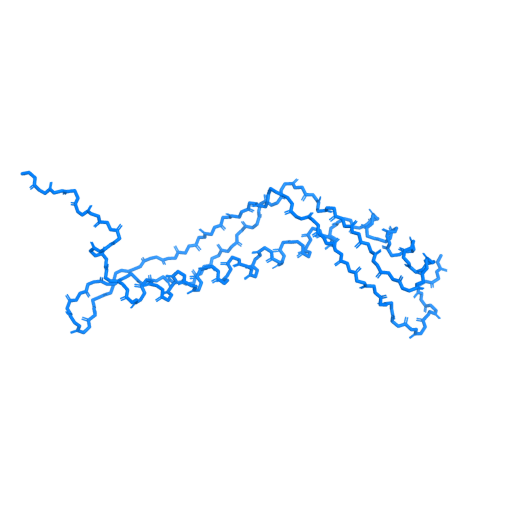A 1 114 ? -16.098 10.993 20.816 1.00 69.12 114 TYR A O 1
ATOM 929 N N . THR A 1 115 ? -16.392 12.616 19.295 1.00 63.62 115 THR A N 1
ATOM 930 C CA . THR A 1 115 ? -17.306 13.361 20.145 1.00 63.62 115 THR A CA 1
ATOM 931 C C . THR A 1 115 ? -18.594 12.553 20.172 1.00 63.62 115 THR A C 1
ATOM 933 O O . THR A 1 115 ? -19.239 12.360 19.141 1.00 63.62 115 THR A O 1
ATOM 936 N N . PHE A 1 116 ? -18.956 12.021 21.342 1.00 52.12 116 PHE A N 1
ATOM 937 C CA . PHE A 1 116 ? -20.329 11.588 21.551 1.00 52.12 116 PHE A CA 1
ATOM 938 C C . PHE A 1 116 ? -21.188 12.791 21.171 1.00 52.12 116 PHE A C 1
ATOM 940 O O . PHE A 1 116 ? -21.068 13.851 21.788 1.00 52.12 116 PHE A O 1
ATOM 947 N N . ILE A 1 117 ? -21.976 12.658 20.103 1.00 55.94 117 ILE A N 1
ATOM 948 C CA . ILE A 1 117 ? -23.037 13.615 19.813 1.00 55.94 117 ILE A CA 1
ATOM 949 C C . ILE A 1 117 ? -23.838 13.683 21.108 1.00 55.94 117 ILE A C 1
ATOM 951 O O . ILE A 1 117 ? -24.356 12.666 21.571 1.00 55.94 117 ILE A O 1
ATOM 955 N N . GLY A 1 118 ? -23.772 14.849 21.749 1.00 46.31 118 GLY A N 1
ATOM 956 C CA . GLY A 1 118 ? -24.264 15.053 23.096 1.00 46.31 118 GLY A CA 1
ATOM 957 C C . GLY A 1 118 ? -25.709 14.596 23.205 1.00 46.31 118 GLY A C 1
ATOM 958 O O . GLY A 1 118 ? -26.524 14.868 22.323 1.00 46.31 118 GLY A O 1
ATOM 959 N N . ASN A 1 119 ? -26.017 13.915 24.303 1.00 44.31 119 ASN A N 1
ATOM 960 C CA . ASN A 1 119 ? -27.393 13.842 24.757 1.00 44.31 119 ASN A CA 1
ATOM 961 C C . ASN A 1 119 ? -27.857 15.284 25.007 1.00 44.31 119 ASN A C 1
ATOM 963 O O . ASN A 1 119 ? -27.377 15.924 25.945 1.00 44.31 119 ASN A O 1
ATOM 967 N N . ASN A 1 120 ? -28.729 15.782 24.128 1.00 38.06 120 ASN A N 1
ATOM 968 C CA . ASN A 1 120 ? -29.693 16.825 24.472 1.00 38.06 120 ASN A CA 1
ATOM 969 C C . ASN A 1 120 ? -30.679 16.269 25.500 1.00 38.06 120 ASN A C 1
ATOM 971 O O . ASN A 1 120 ? -31.118 15.111 25.307 1.00 38.06 120 ASN A O 1
#

pLDDT: mean 82.18, std 12.96, range [38.06, 95.56]

InterPro domains:
  IPR038606 Takeout superfamily [G3DSA:3.15.10.30] (3-117)

Foldseek 3Di:
DCPVPDPDDDDKDKDKDQPPKDKDKDWDWDWDQDPVRFIFIATHDIDIDTDRPDQIDMDIGDPDPVSRVVVVVVCVVCSVVSVVVSVVVVVVVVVVVVVVVNVVRRVDGPCVVDPPPDDD

Secondary structure (DSSP, 8-state):
--SSS--SPP--EEEEE--S--EEEEEEEEEEE-TTS-EEEEEEEEEEEE---SPPEEEEE-S-HHHHHHHHHHHHH-HHHHHHHHHHHHHHHHHHHHHHHHHHHTTSBGGGTS------

Radius of gyration: 22.69 Å; chains: 1; bounding box: 58×33×61 Å